Protein AF-A0AAV7N606-F1 (afdb_monomer_lite)

Radius of gyration: 12.67 Å; chains: 1; bounding box: 32×24×30 Å

Organism: Pleurodeles waltl (NCBI:txid8319)

Structure (mmCIF, N/CA/C/O backbone):
data_AF-A0AAV7N606-F1
#
_entry.id   AF-A0AAV7N606-F1
#
loop_
_atom_site.group_PDB
_atom_site.id
_atom_site.type_symbol
_atom_site.label_atom_id
_atom_site.label_alt_id
_atom_site.label_comp_id
_atom_site.label_asym_id
_atom_site.label_entity_id
_atom_site.label_seq_id
_atom_site.pdbx_PDB_ins_code
_atom_site.Cartn_x
_atom_site.Cartn_y
_atom_site.Cartn_z
_atom_site.occupancy
_atom_site.B_iso_or_equiv
_atom_site.auth_seq_id
_atom_site.auth_comp_id
_atom_site.auth_asym_id
_atom_site.auth_atom_id
_atom_site.pdbx_PDB_model_num
ATOM 1 N N . MET A 1 1 ? 12.088 15.542 -8.430 1.00 44.12 1 MET A N 1
ATOM 2 C CA . MET A 1 1 ? 11.470 15.466 -9.776 1.00 44.12 1 MET A CA 1
ATOM 3 C C . MET A 1 1 ? 9.975 15.664 -9.613 1.00 44.12 1 MET A C 1
ATOM 5 O O . MET A 1 1 ? 9.388 14.864 -8.904 1.00 44.12 1 MET A O 1
ATOM 9 N N . TYR A 1 2 ? 9.378 16.695 -10.219 1.00 58.56 2 TYR A N 1
ATOM 10 C CA . TYR A 1 2 ? 7.917 16.799 -10.313 1.00 58.56 2 TYR A CA 1
ATOM 11 C C . TYR A 1 2 ? 7.443 15.862 -11.424 1.00 58.56 2 TYR A C 1
ATOM 13 O O . TYR A 1 2 ? 7.876 16.020 -12.567 1.00 58.56 2 TYR A O 1
ATOM 21 N N . GLY A 1 3 ? 6.614 14.866 -11.118 1.00 77.25 3 GLY A N 1
ATOM 22 C CA . GLY A 1 3 ? 6.184 13.928 -12.154 1.00 77.25 3 GLY A CA 1
ATOM 23 C C . GLY A 1 3 ? 5.303 12.779 -11.686 1.00 77.25 3 GLY A C 1
ATOM 24 O O . GLY A 1 3 ? 4.857 12.723 -10.540 1.00 77.25 3 GLY A O 1
ATOM 25 N N . HIS A 1 4 ? 5.033 11.870 -12.623 1.00 85.38 4 HIS A N 1
ATOM 26 C CA . HIS A 1 4 ? 4.281 10.646 -12.385 1.00 85.38 4 HIS A CA 1
ATOM 27 C C . HIS A 1 4 ? 5.200 9.429 -12.558 1.00 85.38 4 HIS A C 1
ATOM 29 O O . HIS A 1 4 ? 5.617 9.119 -13.670 1.00 85.38 4 HIS A O 1
ATOM 35 N N . GLU A 1 5 ? 5.467 8.700 -11.480 1.00 90.00 5 GLU A N 1
ATOM 36 C CA . GLU A 1 5 ? 6.248 7.461 -11.489 1.00 90.00 5 GLU A CA 1
ATOM 37 C C . GLU A 1 5 ? 5.311 6.244 -11.510 1.00 90.00 5 GLU A C 1
ATOM 39 O O . GLU A 1 5 ? 4.262 6.235 -10.852 1.00 90.00 5 GLU A O 1
ATOM 44 N N . LYS A 1 6 ? 5.661 5.218 -12.291 1.00 92.94 6 LYS A N 1
ATOM 45 C CA . LYS A 1 6 ? 4.941 3.939 -12.337 1.00 92.94 6 LYS A CA 1
ATOM 46 C C . LYS A 1 6 ? 5.923 2.778 -12.212 1.00 92.94 6 LYS A C 1
ATOM 48 O O . LYS A 1 6 ? 6.893 2.724 -12.958 1.00 92.94 6 LYS A O 1
ATOM 53 N N . CYS A 1 7 ? 5.618 1.842 -11.322 1.00 91.00 7 CYS A N 1
ATOM 54 C CA . CYS A 1 7 ? 6.329 0.577 -11.154 1.00 91.00 7 CYS A CA 1
ATOM 55 C C . CYS A 1 7 ? 5.327 -0.580 -11.277 1.00 91.00 7 CYS A C 1
ATOM 57 O O . CYS A 1 7 ? 4.243 -0.501 -10.697 1.00 91.00 7 CYS A O 1
ATOM 59 N N . MET A 1 8 ? 5.687 -1.624 -12.021 1.00 95.12 8 MET A N 1
ATOM 60 C CA . MET A 1 8 ? 4.897 -2.847 -12.220 1.00 95.12 8 MET A CA 1
ATOM 61 C C . MET A 1 8 ? 5.815 -4.061 -12.153 1.00 95.12 8 MET A C 1
ATOM 63 O O . MET A 1 8 ? 6.974 -3.949 -12.558 1.00 95.12 8 MET A O 1
ATOM 67 N N . ASP A 1 9 ? 5.287 -5.186 -11.671 1.00 93.56 9 ASP A N 1
ATOM 68 C CA . ASP A 1 9 ? 5.923 -6.510 -11.714 1.00 93.56 9 ASP A CA 1
ATOM 69 C C . ASP A 1 9 ? 7.361 -6.520 -11.182 1.00 93.56 9 ASP A C 1
ATOM 71 O O . ASP A 1 9 ? 8.273 -7.144 -11.731 1.00 93.56 9 ASP A O 1
ATOM 75 N N . MET A 1 10 ? 7.587 -5.775 -10.101 1.00 91.88 10 MET A N 1
ATOM 76 C CA . MET A 1 10 ? 8.905 -5.619 -9.500 1.00 91.88 10 MET A CA 1
ATOM 77 C C . MET A 1 10 ? 9.013 -6.421 -8.211 1.00 91.88 10 MET A C 1
ATOM 79 O O . MET A 1 10 ? 8.061 -6.585 -7.452 1.00 91.88 10 MET A O 1
ATOM 83 N N . ARG A 1 11 ? 10.221 -6.899 -7.906 1.00 94.31 11 ARG A N 1
ATOM 84 C CA . ARG A 1 11 ? 10.460 -7.504 -6.595 1.00 94.31 11 ARG A CA 1
ATOM 85 C C . ARG A 1 11 ? 10.455 -6.429 -5.514 1.00 94.31 11 ARG A C 1
ATOM 87 O O . ARG A 1 11 ? 9.636 -6.480 -4.606 1.00 94.31 11 ARG A O 1
ATOM 94 N N . ASP A 1 12 ? 11.337 -5.448 -5.653 1.00 93.62 12 ASP A N 1
ATOM 95 C CA . ASP A 1 12 ? 11.541 -4.398 -4.667 1.00 93.62 12 ASP A CA 1
ATOM 96 C C . ASP A 1 12 ? 11.710 -3.052 -5.378 1.00 93.62 12 ASP A C 1
ATOM 98 O O . ASP A 1 12 ? 12.435 -2.953 -6.369 1.00 93.62 12 ASP A O 1
ATOM 102 N N . VAL A 1 13 ? 11.053 -2.010 -4.870 1.00 94.69 13 VAL A N 1
ATOM 103 C CA . VAL A 1 13 ? 11.230 -0.628 -5.336 1.00 94.69 13 VAL A CA 1
ATOM 104 C C . VAL A 1 13 ? 11.680 0.225 -4.169 1.00 94.69 13 VAL A C 1
ATOM 106 O O . VAL A 1 13 ? 10.987 0.316 -3.153 1.00 94.69 13 VAL A O 1
ATOM 109 N N . TRP A 1 14 ? 12.807 0.903 -4.347 1.00 94.25 14 TRP A N 1
ATOM 110 C CA . TRP A 1 14 ? 13.297 1.895 -3.405 1.00 94.25 14 TRP A CA 1
ATOM 111 C C . TRP A 1 14 ? 13.289 3.271 -4.055 1.00 94.25 14 TRP A C 1
ATOM 113 O O . TRP A 1 14 ? 13.884 3.472 -5.113 1.00 94.25 14 TRP A O 1
ATOM 123 N N . THR A 1 15 ? 12.622 4.223 -3.411 1.00 92.44 15 THR A N 1
ATOM 124 C CA . THR A 1 15 ? 12.598 5.613 -3.868 1.00 92.44 15 THR A CA 1
ATOM 125 C C . THR A 1 15 ? 12.890 6.524 -2.699 1.00 92.44 15 THR A C 1
ATOM 127 O O . THR A 1 15 ? 12.266 6.418 -1.647 1.00 92.44 15 THR A O 1
ATOM 130 N N . ARG A 1 16 ? 13.833 7.439 -2.895 1.00 92.44 16 ARG A N 1
ATOM 131 C CA . ARG A 1 16 ? 14.158 8.439 -1.887 1.00 92.44 16 ARG A CA 1
ATOM 132 C C . ARG A 1 16 ? 13.026 9.458 -1.767 1.00 92.44 16 ARG A C 1
ATOM 134 O O . ARG A 1 16 ? 12.330 9.469 -0.770 1.00 92.44 16 ARG A O 1
ATOM 141 N N . GLU A 1 17 ? 12.776 10.233 -2.809 1.00 92.12 17 GLU A N 1
ATOM 142 C CA . GLU A 1 17 ? 11.795 11.318 -2.774 1.00 92.12 17 GLU A CA 1
ATOM 143 C C . GLU A 1 17 ? 10.859 11.233 -3.975 1.00 92.12 17 GLU A C 1
ATOM 145 O O . GLU A 1 17 ? 11.298 11.013 -5.109 1.00 92.12 17 GLU A O 1
ATOM 150 N N . VAL A 1 18 ? 9.570 11.451 -3.732 1.00 90.44 18 VAL A N 1
ATOM 151 C CA . VAL A 1 18 ? 8.543 11.587 -4.767 1.00 90.44 18 VAL A CA 1
ATOM 152 C C . VAL A 1 18 ? 7.918 12.968 -4.646 1.00 90.44 18 VAL A C 1
ATOM 154 O O . VAL A 1 18 ? 7.337 13.281 -3.613 1.00 90.44 18 VAL A O 1
ATOM 157 N N . PHE A 1 19 ? 7.957 13.755 -5.721 1.00 93.00 19 PHE A N 1
ATOM 158 C CA . PHE A 1 19 ? 7.161 14.978 -5.836 1.00 93.00 19 PHE A CA 1
ATOM 159 C C . PHE A 1 19 ? 6.124 14.782 -6.947 1.00 93.00 19 PHE A C 1
ATOM 161 O O . PHE A 1 19 ? 6.470 14.673 -8.125 1.00 93.00 19 PHE A O 1
ATOM 168 N N . GLY A 1 20 ? 4.845 14.710 -6.583 1.00 94.19 20 GLY A N 1
ATOM 169 C CA . GLY A 1 20 ? 3.746 14.422 -7.506 1.00 94.19 20 GLY A CA 1
ATOM 170 C C . GLY A 1 20 ? 3.095 13.068 -7.240 1.00 94.19 20 GLY A C 1
ATOM 171 O O . GLY A 1 20 ? 2.627 12.813 -6.134 1.00 94.19 20 GLY A O 1
ATOM 172 N N . HIS A 1 21 ? 3.002 12.214 -8.261 1.00 92.88 21 HIS A N 1
ATOM 173 C CA . HIS A 1 21 ? 2.248 10.959 -8.190 1.00 92.88 21 HIS A CA 1
ATOM 174 C C . HIS A 1 21 ? 3.159 9.743 -8.354 1.00 92.88 21 HIS A C 1
ATOM 176 O O . HIS A 1 21 ? 3.871 9.628 -9.346 1.00 92.88 21 HIS A O 1
ATOM 182 N N . LYS A 1 22 ? 3.073 8.773 -7.445 1.00 93.94 22 LYS A N 1
ATOM 183 C CA . LYS A 1 22 ? 3.710 7.461 -7.604 1.00 93.94 22 LYS A CA 1
ATOM 184 C C . LYS A 1 22 ? 2.673 6.355 -7.565 1.00 93.94 22 LYS A C 1
ATOM 186 O O . LYS A 1 22 ? 1.827 6.319 -6.672 1.00 93.94 22 LYS A O 1
ATOM 191 N N . LYS A 1 23 ? 2.754 5.434 -8.522 1.00 96.12 23 LYS A N 1
ATOM 192 C CA . LYS A 1 23 ? 1.910 4.241 -8.586 1.00 96.12 23 LYS A CA 1
ATOM 193 C C . LYS A 1 23 ? 2.779 2.985 -8.635 1.00 96.12 23 LYS A C 1
ATOM 195 O O . LYS A 1 23 ? 3.548 2.828 -9.575 1.00 96.12 23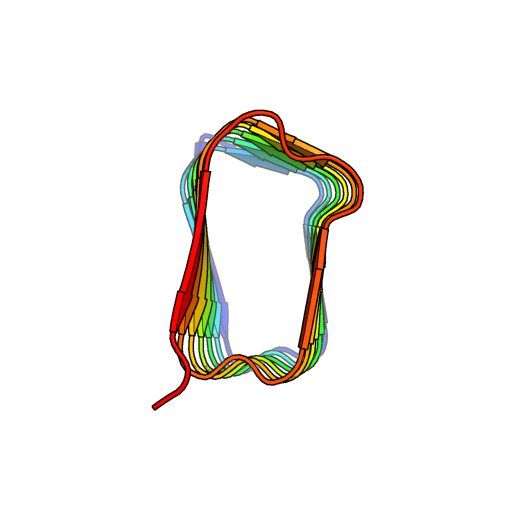 LYS A O 1
ATOM 200 N N . CYS A 1 24 ? 2.600 2.083 -7.679 1.00 94.88 24 CYS A N 1
ATOM 201 C CA . CYS A 1 24 ? 3.176 0.740 -7.710 1.00 94.88 24 CYS A CA 1
ATOM 202 C C . CYS A 1 24 ? 2.061 -0.304 -7.794 1.00 94.88 24 CYS A C 1
ATOM 204 O O . CYS A 1 24 ? 0.995 -0.112 -7.202 1.00 94.88 24 CYS A O 1
ATOM 206 N N . MET A 1 25 ? 2.313 -1.366 -8.547 1.00 97.12 25 MET A N 1
ATOM 207 C CA . MET A 1 25 ? 1.399 -2.479 -8.787 1.00 97.12 25 MET A CA 1
ATOM 208 C C . MET A 1 25 ? 2.209 -3.776 -8.818 1.00 97.12 25 MET A C 1
ATOM 210 O O . MET A 1 25 ? 3.356 -3.745 -9.276 1.00 97.12 25 MET A O 1
ATOM 214 N N . ASP A 1 26 ? 1.640 -4.864 -8.303 1.00 93.56 26 ASP A N 1
ATOM 215 C CA . ASP A 1 26 ? 2.227 -6.210 -8.338 1.00 93.56 26 ASP A CA 1
ATOM 216 C C . ASP A 1 26 ? 3.687 -6.222 -7.871 1.00 93.56 26 ASP A C 1
ATOM 218 O O . ASP A 1 26 ? 4.604 -6.686 -8.551 1.00 93.56 26 ASP A O 1
ATOM 222 N N . THR A 1 27 ? 3.935 -5.605 -6.713 1.00 92.69 27 THR A N 1
ATOM 223 C CA . THR A 1 27 ? 5.288 -5.478 -6.164 1.00 92.69 27 THR A CA 1
ATOM 224 C C . THR A 1 27 ? 5.375 -6.141 -4.803 1.00 92.69 27 THR A C 1
ATOM 226 O O . THR A 1 27 ? 4.557 -5.907 -3.913 1.00 92.69 27 THR A O 1
ATOM 229 N N . ARG A 1 28 ? 6.421 -6.937 -4.574 1.00 95.00 28 ARG A N 1
ATOM 230 C CA . ARG A 1 28 ? 6.595 -7.565 -3.260 1.00 95.00 28 ARG A CA 1
ATOM 231 C C . ARG A 1 28 ? 6.923 -6.528 -2.181 1.00 95.00 28 ARG A C 1
ATOM 233 O O . ARG A 1 28 ? 6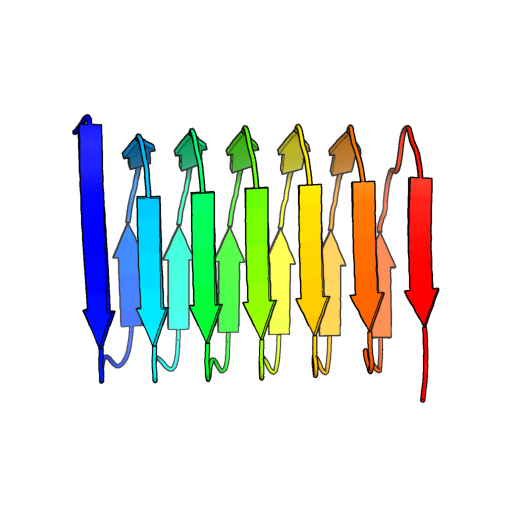.298 -6.566 -1.125 1.00 95.00 28 ARG A O 1
ATOM 240 N N . GLY A 1 29 ? 7.870 -5.627 -2.422 1.00 93.62 29 GLY A N 1
ATOM 241 C CA . GLY A 1 29 ? 8.288 -4.617 -1.449 1.00 93.62 29 GLY A CA 1
ATOM 242 C C . GLY A 1 29 ? 8.377 -3.216 -2.042 1.00 93.62 29 GLY A C 1
ATOM 243 O O . GLY A 1 29 ? 9.003 -3.010 -3.079 1.00 93.62 29 GLY A O 1
ATOM 244 N N . VAL A 1 30 ? 7.812 -2.218 -1.363 1.00 96.50 30 VAL A N 1
ATOM 245 C CA . VAL A 1 30 ? 8.047 -0.806 -1.700 1.00 96.50 30 VAL A CA 1
ATOM 246 C C . VAL A 1 30 ? 8.488 -0.032 -0.483 1.00 96.50 30 VAL A C 1
ATOM 248 O O . VAL A 1 30 ? 7.742 0.106 0.481 1.00 96.50 30 VAL A O 1
ATOM 251 N N . TRP A 1 31 ? 9.670 0.556 -0.601 1.00 96.81 31 TRP A N 1
ATOM 252 C CA . TRP A 1 31 ? 10.236 1.478 0.364 1.00 96.81 31 TRP A CA 1
ATOM 253 C C . TRP A 1 31 ? 10.262 2.871 -0.244 1.00 96.81 31 TRP A C 1
ATOM 255 O O . TRP A 1 31 ? 10.711 3.086 -1.375 1.00 96.81 31 TRP A O 1
ATOM 265 N N . THR A 1 32 ? 9.700 3.837 0.467 1.00 95.75 32 THR A N 1
ATOM 266 C CA . THR A 1 32 ? 9.763 5.240 0.059 1.00 95.75 32 THR A CA 1
ATOM 267 C C . THR A 1 32 ? 10.116 6.083 1.257 1.00 95.75 32 THR A C 1
ATOM 269 O O . THR A 1 32 ? 9.496 5.915 2.298 1.00 95.75 32 THR A O 1
ATOM 272 N N . ARG A 1 33 ? 11.109 6.956 1.123 1.00 96.00 33 ARG A N 1
ATOM 273 C CA . ARG A 1 33 ? 11.463 7.843 2.223 1.00 96.00 33 ARG A CA 1
ATOM 274 C C . ARG A 1 33 ? 10.403 8.928 2.362 1.00 96.00 33 ARG A C 1
ATOM 276 O O . ARG A 1 33 ? 9.614 8.896 3.290 1.00 96.00 33 ARG A O 1
ATOM 283 N N . GLU A 1 34 ? 10.286 9.776 1.351 1.00 95.31 34 GLU A N 1
ATOM 284 C CA . GLU A 1 34 ? 9.417 10.949 1.392 1.00 95.31 34 GLU A CA 1
ATOM 285 C C . GLU A 1 34 ? 8.475 10.982 0.188 1.00 95.31 34 GLU A C 1
ATOM 287 O O . GLU A 1 34 ? 8.863 10.708 -0.957 1.00 95.31 34 GLU A O 1
ATOM 292 N N . VAL A 1 35 ? 7.219 11.343 0.445 1.00 95.38 35 VAL A N 1
ATOM 293 C CA . VAL A 1 35 ? 6.213 11.598 -0.588 1.00 95.38 35 VAL A CA 1
ATOM 294 C C . VAL A 1 35 ? 5.600 12.971 -0.373 1.00 95.38 35 VAL A C 1
ATOM 296 O O . VAL A 1 35 ? 4.870 13.179 0.588 1.00 95.38 35 VAL A O 1
ATOM 299 N N . PHE A 1 36 ? 5.801 13.863 -1.335 1.00 95.88 36 PHE A N 1
ATOM 300 C CA . PHE A 1 36 ? 5.076 15.121 -1.466 1.00 95.88 36 PHE A CA 1
ATOM 301 C C . PHE A 1 36 ? 4.063 14.981 -2.606 1.00 95.88 36 PHE A C 1
ATOM 303 O O . PHE A 1 36 ? 4.405 15.111 -3.785 1.00 95.88 36 PHE A O 1
ATOM 310 N N . GLY A 1 37 ? 2.814 14.665 -2.267 1.00 95.69 37 GLY A N 1
ATOM 311 C CA . GLY A 1 37 ? 1.738 14.426 -3.230 1.00 95.69 37 GLY A CA 1
ATOM 312 C C . GLY A 1 37 ? 0.992 13.120 -2.974 1.00 95.69 37 GLY A C 1
ATOM 313 O O . GLY A 1 37 ? 0.456 12.905 -1.891 1.00 95.69 37 GLY A O 1
ATOM 314 N N . HIS A 1 38 ? 0.894 12.256 -3.985 1.00 96.00 38 HIS A N 1
ATOM 315 C CA . HIS A 1 38 ? 0.055 11.059 -3.942 1.00 96.00 38 HIS A CA 1
ATOM 316 C C . HIS A 1 38 ? 0.845 9.773 -4.200 1.00 96.00 38 HIS A C 1
ATOM 318 O O . HIS A 1 38 ? 1.442 9.600 -5.264 1.00 96.00 38 HIS A O 1
ATOM 324 N N . LYS A 1 39 ? 0.741 8.802 -3.292 1.00 96.44 39 LYS A N 1
ATOM 325 C CA . LYS A 1 39 ? 1.256 7.438 -3.478 1.00 96.44 39 LYS A CA 1
ATOM 326 C C . LYS A 1 39 ? 0.099 6.448 -3.553 1.00 96.44 39 LYS A C 1
ATOM 328 O O . LYS A 1 39 ? -0.724 6.385 -2.643 1.00 96.44 39 LYS A O 1
ATOM 333 N N . LYS A 1 40 ? 0.039 5.653 -4.622 1.00 97.62 40 LYS A N 1
ATOM 334 C CA . LYS A 1 40 ? -0.900 4.535 -4.777 1.00 97.62 40 LYS A CA 1
ATOM 335 C C . LYS A 1 40 ? -0.135 3.219 -4.879 1.00 97.62 40 LYS A C 1
ATOM 337 O O . LYS A 1 40 ? 0.714 3.073 -5.751 1.00 97.62 40 LYS A O 1
ATOM 342 N N . CYS A 1 41 ? -0.469 2.270 -4.020 1.00 96.50 41 CYS A N 1
ATOM 343 C CA . CYS A 1 41 ? 0.062 0.913 -4.013 1.00 96.50 41 CYS A CA 1
ATOM 344 C C . CYS A 1 41 ? -1.105 -0.067 -4.196 1.00 96.50 41 CYS A C 1
ATOM 346 O O . CYS A 1 41 ? -2.146 0.129 -3.568 1.00 96.50 41 CYS A O 1
ATOM 348 N N . MET A 1 42 ? -0.952 -1.050 -5.079 1.00 98.06 42 MET A N 1
ATOM 349 C CA . MET A 1 42 ? -1.927 -2.120 -5.326 1.00 98.06 42 MET A CA 1
ATOM 350 C C . MET A 1 42 ? -1.196 -3.451 -5.404 1.00 98.06 42 MET A C 1
ATOM 352 O O . MET A 1 42 ? -0.106 -3.476 -5.976 1.00 98.06 42 MET A O 1
ATOM 356 N N . ASP A 1 43 ? -1.790 -4.501 -4.847 1.00 97.38 43 ASP A N 1
ATOM 357 C CA . ASP A 1 43 ? -1.273 -5.871 -4.903 1.00 97.38 43 ASP A CA 1
ATOM 358 C C . ASP A 1 43 ? 0.152 -5.963 -4.352 1.00 97.38 43 ASP A C 1
ATOM 360 O O . ASP A 1 43 ? 1.133 -6.237 -5.050 1.00 97.38 43 ASP A O 1
ATOM 364 N N . MET A 1 44 ? 0.272 -5.650 -3.060 1.00 96.75 44 MET A N 1
ATOM 365 C CA . MET A 1 44 ? 1.565 -5.522 -2.397 1.00 96.75 44 MET A CA 1
ATOM 366 C C . MET A 1 44 ? 1.698 -6.462 -1.221 1.00 96.75 44 MET A C 1
ATOM 368 O O . MET A 1 44 ? 0.787 -6.625 -0.409 1.00 96.75 44 MET A O 1
ATOM 372 N N . ARG A 1 45 ? 2.905 -6.994 -1.025 1.00 97.38 45 ARG A N 1
ATOM 373 C CA . ARG A 1 45 ? 3.196 -7.647 0.251 1.00 97.38 45 ARG A CA 1
ATOM 374 C C . ARG A 1 45 ? 3.499 -6.607 1.323 1.00 97.38 45 ARG A C 1
ATOM 376 O O . ARG A 1 45 ? 2.778 -6.528 2.309 1.00 97.38 45 ARG A O 1
ATOM 383 N N . ASP A 1 46 ? 4.527 -5.796 1.103 1.00 97.38 46 ASP A N 1
ATOM 384 C CA . ASP A 1 46 ? 5.050 -4.883 2.116 1.00 97.38 46 ASP A CA 1
ATOM 385 C C . ASP A 1 46 ? 5.192 -3.462 1.544 1.00 97.38 46 ASP A C 1
ATOM 387 O O . ASP A 1 46 ? 5.869 -3.242 0.536 1.00 97.38 46 ASP A O 1
ATOM 391 N N . VAL A 1 47 ? 4.575 -2.476 2.200 1.00 97.88 47 VAL A N 1
ATOM 392 C CA . VAL A 1 47 ? 4.717 -1.050 1.872 1.00 97.88 47 VAL A CA 1
ATOM 393 C C . VAL A 1 47 ? 5.231 -0.302 3.091 1.00 97.88 47 VAL A C 1
ATOM 395 O O . VAL A 1 47 ? 4.505 -0.142 4.068 1.00 97.88 47 VAL A O 1
ATOM 398 N N . TRP A 1 48 ? 6.447 0.227 2.997 1.00 98.06 48 TRP A N 1
ATOM 399 C CA . TRP A 1 48 ? 7.032 1.106 4.003 1.00 98.06 48 TRP A CA 1
ATOM 400 C C . TRP A 1 48 ? 7.161 2.530 3.466 1.00 98.06 48 TRP A C 1
ATOM 402 O O . TRP A 1 48 ? 7.566 2.753 2.315 1.00 98.06 48 TRP A O 1
ATOM 412 N N . THR A 1 49 ? 6.748 3.502 4.273 1.00 97.38 49 THR A N 1
ATOM 413 C CA . THR A 1 49 ? 6.915 4.928 3.974 1.00 97.38 49 THR A CA 1
ATOM 414 C C . THR A 1 49 ? 7.364 5.666 5.227 1.00 97.38 49 THR A C 1
ATOM 416 O O . THR A 1 49 ? 6.721 5.505 6.258 1.00 97.38 49 THR A O 1
ATOM 419 N N . GLU A 1 50 ? 8.444 6.442 5.158 1.00 97.19 50 GLU A N 1
ATOM 420 C CA . GLU A 1 50 ? 8.866 7.259 6.306 1.00 97.19 50 GLU A CA 1
ATOM 421 C C . GLU A 1 50 ? 7.870 8.411 6.471 1.00 97.19 50 GLU A C 1
ATOM 423 O O . GLU A 1 50 ? 7.104 8.433 7.427 1.00 97.19 50 GLU A O 1
ATOM 428 N N . GLU A 1 51 ? 7.759 9.275 5.464 1.00 97.25 51 GLU A N 1
ATOM 429 C CA . GLU A 1 51 ? 6.947 10.487 5.540 1.00 97.25 51 GLU A CA 1
ATOM 430 C C . GLU A 1 51 ? 6.019 10.647 4.333 1.00 97.25 51 GLU A C 1
ATOM 432 O O . GLU A 1 51 ? 6.392 10.423 3.171 1.00 97.25 51 GLU A O 1
ATOM 437 N N . VAL A 1 52 ? 4.789 11.081 4.607 1.00 97.00 52 VAL A N 1
ATOM 438 C CA . VAL A 1 52 ? 3.802 11.449 3.589 1.00 97.00 52 VAL A CA 1
ATOM 439 C C . VAL A 1 52 ? 3.256 12.841 3.868 1.00 97.00 52 VAL A C 1
ATOM 441 O O . VAL A 1 52 ? 2.523 13.044 4.828 1.00 97.00 52 VAL A O 1
ATOM 444 N N . PHE A 1 53 ? 3.508 13.763 2.947 1.00 97.25 53 PHE A N 1
ATOM 445 C CA . PHE A 1 53 ? 2.825 15.046 2.837 1.00 97.25 53 PHE A CA 1
ATOM 446 C C . PHE A 1 53 ? 1.837 14.973 1.670 1.00 97.25 53 PHE A C 1
ATOM 448 O O . PHE A 1 53 ? 2.197 15.175 0.505 1.00 97.25 53 PHE A O 1
ATOM 455 N N . GLY A 1 54 ? 0.583 14.637 1.970 1.00 96.69 54 GLY A N 1
ATOM 456 C CA . GLY A 1 54 ? -0.474 14.469 0.974 1.00 96.69 54 GLY A CA 1
ATOM 457 C C . GLY A 1 54 ? -1.293 13.201 1.187 1.00 96.69 54 GLY A C 1
ATOM 458 O O . GLY A 1 54 ? -1.876 13.005 2.249 1.00 96.69 54 GLY A O 1
ATOM 459 N N . HIS A 1 55 ? -1.408 12.356 0.162 1.00 97.06 55 HIS A N 1
ATOM 460 C CA . HIS A 1 55 ? -2.299 11.198 0.202 1.00 97.06 55 HIS A CA 1
ATOM 461 C C . HIS A 1 55 ? -1.583 9.886 -0.100 1.00 97.06 55 HIS A C 1
ATOM 463 O O . HIS A 1 55 ? -0.967 9.712 -1.154 1.00 97.06 55 HIS A O 1
ATOM 469 N N . LYS A 1 56 ? -1.799 8.896 0.757 1.00 97.69 56 LYS A N 1
ATOM 470 C CA . LYS A 1 56 ? -1.381 7.516 0.531 1.00 97.69 56 LYS A CA 1
ATOM 471 C C . LYS A 1 56 ? -2.603 6.622 0.379 1.00 97.69 56 LYS A C 1
ATOM 473 O O . LYS A 1 56 ? -3.561 6.714 1.142 1.00 97.69 56 LYS A O 1
ATOM 478 N N . ARG A 1 57 ? -2.590 5.764 -0.639 1.00 98.19 57 ARG A N 1
ATOM 479 C CA . ARG A 1 57 ? -3.609 4.736 -0.848 1.00 98.19 57 ARG A CA 1
ATOM 480 C C . ARG A 1 57 ? -2.956 3.375 -1.037 1.00 98.19 57 ARG A C 1
ATOM 482 O O . ARG A 1 57 ? -2.169 3.213 -1.969 1.00 98.19 57 ARG A O 1
ATOM 489 N N . CYS A 1 58 ? -3.347 2.421 -0.209 1.00 97.44 58 CYS A N 1
ATOM 490 C CA . CYS A 1 58 ? -2.992 1.011 -0.306 1.00 97.44 58 CYS A CA 1
ATOM 491 C C . CYS A 1 58 ? -4.263 0.192 -0.555 1.00 97.44 58 CYS A C 1
ATOM 493 O O . CYS A 1 58 ? -5.330 0.539 -0.045 1.00 97.44 58 CYS A O 1
ATOM 495 N N . MET A 1 59 ? -4.150 -0.831 -1.388 1.00 98.25 59 MET A N 1
ATOM 496 C CA . MET A 1 59 ? -5.230 -1.727 -1.788 1.00 98.25 59 MET A CA 1
ATOM 497 C C . MET A 1 59 ? -4.616 -3.105 -1.992 1.00 98.25 59 MET A C 1
ATOM 499 O O . MET A 1 59 ? -3.544 -3.178 -2.599 1.00 98.25 59 MET A O 1
ATOM 503 N N . ASP A 1 60 ? -5.268 -4.140 -1.469 1.00 98.00 60 ASP A N 1
ATOM 504 C CA . ASP A 1 60 ? -4.790 -5.523 -1.541 1.00 98.00 60 ASP A CA 1
ATOM 505 C C . ASP A 1 60 ? -3.352 -5.634 -1.013 1.00 98.00 60 ASP A C 1
ATOM 507 O O . ASP A 1 60 ? -2.413 -6.052 -1.700 1.00 98.00 60 ASP A O 1
ATOM 511 N N . THR A 1 61 ? -3.156 -5.167 0.224 1.00 97.69 61 THR A N 1
ATOM 512 C CA . THR A 1 61 ? -1.827 -5.079 0.834 1.00 97.69 61 THR A CA 1
ATOM 513 C C . THR A 1 61 ? -1.725 -5.948 2.077 1.00 97.69 61 THR A C 1
ATOM 515 O O . THR A 1 61 ? -2.510 -5.837 3.013 1.00 97.69 61 THR A O 1
ATOM 518 N N . ARG A 1 62 ? -0.682 -6.773 2.189 1.00 98.06 62 ARG A N 1
ATOM 519 C CA . ARG A 1 62 ? -0.480 -7.531 3.434 1.00 98.06 62 ARG A CA 1
ATOM 520 C C . ARG A 1 62 ? -0.039 -6.634 4.593 1.00 98.06 62 ARG A C 1
ATOM 522 O O . ARG A 1 62 ? -0.563 -6.756 5.697 1.00 98.06 62 ARG A O 1
ATOM 529 N N . SER A 1 63 ? 0.941 -5.765 4.394 1.00 97.88 63 SER A N 1
ATOM 530 C CA . SER A 1 63 ? 1.454 -4.922 5.475 1.00 97.88 63 SER A CA 1
ATOM 531 C C . SER A 1 63 ? 1.791 -3.518 5.003 1.00 97.88 63 SER A C 1
ATOM 533 O O . SER A 1 63 ? 2.511 -3.321 4.022 1.00 97.88 63 SER A O 1
ATOM 535 N N . VAL A 1 64 ? 1.279 -2.538 5.741 1.00 98.19 64 VAL A N 1
ATOM 536 C CA . VAL A 1 64 ? 1.520 -1.117 5.525 1.00 98.19 64 VAL A CA 1
ATOM 537 C C . VAL A 1 64 ? 2.134 -0.537 6.788 1.00 98.19 64 VAL A C 1
ATOM 539 O O . VAL A 1 64 ? 1.545 -0.629 7.858 1.00 98.19 64 VAL A O 1
ATOM 542 N N . TRP A 1 65 ? 3.311 0.061 6.645 1.00 98.25 65 TRP A N 1
ATOM 543 C CA . TRP A 1 65 ? 3.994 0.795 7.702 1.00 98.25 65 TRP A CA 1
ATOM 544 C C . TRP A 1 65 ? 4.209 2.234 7.244 1.00 98.25 65 TRP A C 1
ATOM 546 O O . TRP A 1 65 ? 4.781 2.468 6.169 1.00 98.25 65 TRP A O 1
ATOM 556 N N . THR A 1 66 ? 3.745 3.185 8.047 1.00 97.62 66 THR A N 1
ATOM 557 C CA . THR A 1 66 ? 4.025 4.610 7.872 1.00 97.62 66 THR A CA 1
ATOM 558 C C . THR A 1 66 ? 4.571 5.184 9.166 1.00 97.62 66 THR A C 1
ATOM 560 O O . THR A 1 66 ? 4.005 4.937 10.227 1.00 97.62 66 THR A O 1
ATOM 563 N N . GLN A 1 67 ? 5.662 5.942 9.110 1.00 97.75 67 GLN A N 1
ATOM 564 C CA . GLN A 1 67 ? 6.111 6.648 10.305 1.00 97.75 67 GLN A CA 1
ATOM 565 C C . GLN A 1 67 ? 5.246 7.890 10.521 1.00 97.75 67 GLN A C 1
ATOM 567 O O . GLN A 1 67 ? 4.595 7.987 11.553 1.00 97.75 67 GLN A O 1
ATOM 572 N N . GLU A 1 68 ? 5.164 8.784 9.538 1.00 97.50 68 GLU A N 1
ATOM 573 C CA . GLU A 1 68 ? 4.456 10.058 9.689 1.00 97.50 68 GLU A CA 1
ATOM 574 C C . GLU A 1 68 ? 3.562 10.363 8.483 1.00 97.50 68 GLU A C 1
ATOM 576 O O . GLU A 1 68 ? 3.963 10.232 7.319 1.00 97.50 68 GLU A O 1
ATOM 581 N N . VAL A 1 69 ? 2.331 10.794 8.765 1.00 96.94 69 VAL A N 1
ATOM 582 C CA . VAL A 1 69 ? 1.367 11.239 7.752 1.00 96.94 69 VAL A CA 1
ATOM 583 C C . VAL A 1 69 ? 0.852 12.630 8.082 1.00 96.94 69 VAL A C 1
ATOM 585 O O . VAL A 1 69 ? 0.151 12.828 9.071 1.00 96.94 69 VAL A O 1
ATOM 588 N N . TYR A 1 70 ? 1.097 13.562 7.169 1.00 97.31 70 TYR A N 1
ATOM 589 C CA . TYR A 1 70 ? 0.463 14.870 7.098 1.00 97.31 70 TYR A CA 1
ATOM 590 C C . TYR A 1 70 ? -0.495 14.878 5.904 1.00 97.31 70 TYR A C 1
ATOM 592 O O . TYR A 1 70 ? -0.111 15.156 4.763 1.00 97.31 70 TYR A O 1
ATOM 600 N N . GLY A 1 71 ? -1.755 14.521 6.155 1.00 96.19 71 GLY A N 1
ATOM 601 C CA . GLY A 1 71 ? -2.787 14.408 5.126 1.00 96.19 71 GLY A CA 1
ATOM 602 C C . GLY A 1 71 ? -3.659 13.169 5.295 1.00 96.19 71 GLY A C 1
ATOM 603 O O . GLY A 1 71 ? -4.246 12.963 6.349 1.00 96.19 71 GLY A O 1
ATOM 604 N N . HIS A 1 72 ? -3.819 12.364 4.246 1.00 96.75 72 HIS A N 1
ATOM 605 C CA . HIS A 1 72 ? -4.765 11.247 4.271 1.00 96.75 72 HIS A CA 1
ATOM 606 C C . HIS A 1 72 ? -4.109 9.909 3.949 1.00 96.75 72 HIS A C 1
ATOM 608 O O . HIS A 1 72 ? -3.495 9.750 2.891 1.00 96.75 72 HIS A O 1
ATOM 614 N N . GLU A 1 73 ? -4.368 8.907 4.780 1.00 97.00 73 GLU A N 1
ATOM 615 C CA . GLU A 1 73 ? -4.061 7.513 4.479 1.00 97.00 73 GLU A CA 1
ATOM 616 C C . GLU A 1 73 ? -5.360 6.727 4.271 1.00 97.00 73 GLU A C 1
ATOM 618 O O . GLU A 1 73 ? -6.315 6.828 5.042 1.00 97.00 73 GLU A O 1
ATOM 623 N N . LYS A 1 74 ? -5.424 5.969 3.172 1.00 97.94 74 LYS A N 1
ATOM 624 C CA . LYS A 1 74 ? -6.527 5.051 2.890 1.00 97.94 74 LYS A CA 1
ATOM 625 C C . LYS A 1 74 ? -5.996 3.650 2.627 1.00 97.94 74 LYS A C 1
ATOM 627 O O . LYS A 1 74 ? -5.281 3.450 1.645 1.00 97.94 74 LYS A O 1
ATOM 632 N N . CYS A 1 75 ? -6.446 2.692 3.418 1.00 96.75 75 CYS A N 1
ATOM 633 C CA . CYS A 1 75 ? -6.169 1.272 3.253 1.00 96.75 75 CYS A CA 1
ATOM 634 C C . CYS A 1 75 ? -7.472 0.536 2.932 1.00 96.75 75 CYS A C 1
ATOM 636 O O . CYS A 1 75 ? -8.507 0.812 3.541 1.00 96.75 75 CYS A O 1
ATOM 638 N N . LEU A 1 76 ? -7.427 -0.343 1.935 1.00 97.69 76 LEU A N 1
ATOM 639 C CA . LEU A 1 76 ? -8.507 -1.265 1.589 1.00 97.69 76 LEU A CA 1
ATOM 640 C C . LEU A 1 76 ? -7.925 -2.667 1.479 1.00 97.69 76 LEU A C 1
ATOM 642 O O . LEU A 1 76 ? -6.839 -2.797 0.911 1.00 97.69 76 LEU A O 1
ATOM 646 N N . ASP A 1 77 ? -8.647 -3.664 1.981 1.00 97.50 77 ASP A N 1
ATOM 647 C CA . ASP A 1 77 ? -8.261 -5.073 1.876 1.00 97.50 77 ASP A CA 1
ATOM 648 C C . ASP A 1 77 ? -6.834 -5.287 2.399 1.00 97.50 77 ASP A C 1
ATOM 650 O O . ASP A 1 77 ? -5.932 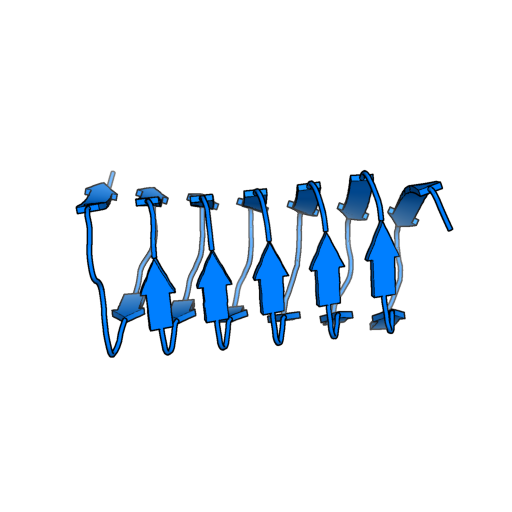-5.782 1.712 1.00 97.50 77 ASP A O 1
ATOM 654 N N . THR A 1 78 ? -6.602 -4.816 3.629 1.00 96.56 78 THR A N 1
ATOM 655 C CA . THR A 1 78 ? -5.267 -4.783 4.232 1.00 96.56 78 THR A CA 1
ATOM 656 C C . THR A 1 78 ? -5.185 -5.678 5.461 1.00 96.56 78 THR A C 1
ATOM 658 O O . THR A 1 78 ? -5.982 -5.581 6.387 1.00 96.56 78 THR A O 1
ATOM 661 N N . ILE A 1 79 ? -4.165 -6.531 5.558 1.00 97.12 79 ILE A N 1
ATOM 662 C CA . ILE A 1 79 ? -4.036 -7.390 6.749 1.00 97.12 79 ILE A CA 1
ATOM 663 C C . ILE A 1 79 ? -3.535 -6.590 7.959 1.00 97.12 79 ILE A C 1
ATOM 665 O O . ILE A 1 79 ? -4.021 -6.781 9.075 1.00 97.12 79 ILE A O 1
ATOM 669 N N . SER A 1 80 ? -2.547 -5.716 7.779 1.00 96.75 80 SER A N 1
ATOM 670 C CA . SER A 1 80 ? -1.996 -4.923 8.882 1.00 96.75 80 SER A CA 1
ATOM 671 C C . SER A 1 80 ? -1.594 -3.524 8.444 1.00 96.75 80 SER A C 1
ATOM 673 O O . SER A 1 80 ? -0.859 -3.363 7.467 1.00 96.75 80 SER A O 1
ATOM 675 N N . VAL A 1 81 ? -2.040 -2.531 9.207 1.00 97.19 81 VAL A N 1
ATOM 676 C CA . VAL A 1 81 ? -1.662 -1.123 9.076 1.00 97.19 81 VAL A CA 1
ATOM 677 C C . VAL A 1 81 ? -1.014 -0.680 10.379 1.00 97.19 81 VAL A C 1
ATOM 679 O O . VAL A 1 81 ? -1.564 -0.904 11.456 1.00 97.19 81 VAL A O 1
ATOM 682 N N . TRP A 1 82 ? 0.165 -0.080 10.272 1.00 97.62 82 TRP A N 1
ATOM 683 C CA . TRP A 1 82 ? 0.887 0.513 11.386 1.00 97.62 82 TRP A CA 1
ATOM 684 C C . TRP A 1 82 ? 1.273 1.943 11.041 1.00 97.62 82 TRP A C 1
ATOM 686 O O . TRP A 1 82 ? 1.935 2.177 10.024 1.00 97.62 82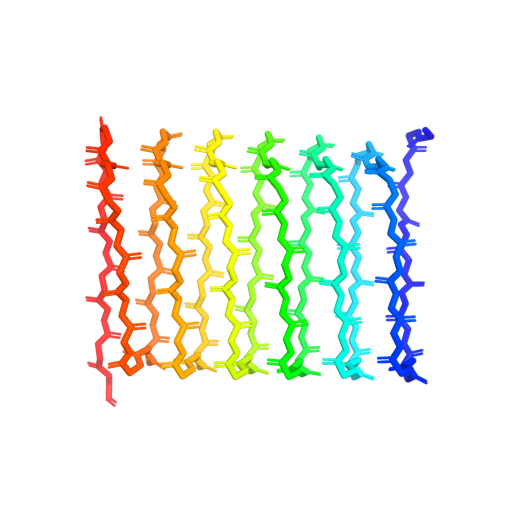 TRP A O 1
ATOM 696 N N . ILE A 1 83 ? 0.868 2.882 11.889 1.00 96.38 83 ILE A N 1
ATOM 697 C CA . ILE A 1 83 ? 1.150 4.306 11.733 1.00 96.38 83 ILE A CA 1
ATOM 698 C C . ILE A 1 83 ? 1.708 4.832 13.054 1.00 96.38 83 ILE A C 1
ATOM 700 O O . ILE A 1 83 ? 1.086 4.659 14.101 1.00 96.38 83 ILE A O 1
ATOM 704 N N . ARG A 1 84 ? 2.889 5.462 13.042 1.00 97.00 84 ARG A N 1
ATOM 705 C CA . ARG A 1 84 ? 3.398 6.091 14.272 1.00 97.00 84 ARG A CA 1
ATOM 706 C C . ARG A 1 84 ? 2.601 7.356 14.565 1.00 97.00 84 ARG A C 1
ATOM 708 O O . ARG A 1 84 ? 1.930 7.430 15.584 1.00 97.00 84 ARG A O 1
ATOM 715 N N . GLU A 1 85 ? 2.617 8.311 13.648 1.00 97.06 85 GLU A N 1
ATOM 716 C CA . GLU A 1 85 ? 1.998 9.619 13.845 1.00 97.06 85 GLU A CA 1
ATOM 717 C C . GLU A 1 85 ? 1.109 9.990 12.662 1.00 97.06 85 GLU A C 1
ATOM 719 O O . GLU A 1 85 ? 1.517 9.916 11.497 1.00 97.06 85 GLU A O 1
ATOM 724 N N . MET A 1 86 ? -0.114 10.429 12.963 1.00 95.62 86 MET A N 1
ATOM 725 C CA . MET A 1 86 ? -1.043 10.938 11.964 1.00 95.62 86 MET A CA 1
ATOM 726 C C . MET A 1 86 ? -1.613 12.314 12.309 1.00 95.62 86 MET A C 1
ATOM 728 O O . MET A 1 86 ? -2.319 12.506 13.302 1.00 95.62 86 MET A O 1
ATOM 732 N N . TYR A 1 87 ? -1.430 13.227 11.359 1.00 96.25 87 TYR A N 1
ATOM 733 C CA . TYR A 1 87 ? -2.046 14.542 11.281 1.00 96.25 87 TYR A CA 1
ATOM 734 C C . TYR A 1 87 ? -2.939 14.608 10.032 1.00 96.25 87 TYR A C 1
ATOM 736 O O . TYR A 1 87 ? -2.502 15.012 8.951 1.00 96.25 87 TYR A O 1
ATOM 744 N N . GLY A 1 88 ? -4.206 14.201 10.157 1.00 94.44 88 GLY A N 1
ATOM 745 C CA . GLY A 1 88 ? -5.187 14.337 9.073 1.00 94.44 88 GLY A CA 1
ATOM 746 C C . GLY A 1 88 ? -6.306 13.298 9.085 1.00 94.44 88 GLY A C 1
ATOM 747 O O . GLY A 1 88 ? -7.199 13.379 9.919 1.00 94.44 88 GLY A O 1
ATOM 748 N N . HIS A 1 89 ? -6.358 12.352 8.158 1.00 94.06 89 HIS A N 1
ATOM 749 C CA . HIS A 1 89 ? -7.419 11.342 8.205 1.00 94.06 89 HIS A CA 1
ATOM 750 C C . HIS A 1 89 ? -6.938 9.960 7.813 1.00 94.06 89 HIS A C 1
ATOM 752 O O . HIS A 1 89 ? -6.375 9.770 6.733 1.00 94.06 89 HIS A O 1
ATOM 758 N N . GLU A 1 90 ? -7.311 8.988 8.633 1.00 94.75 90 GLU A N 1
ATOM 759 C CA . GLU A 1 90 ? -7.164 7.581 8.313 1.00 94.75 90 GLU A CA 1
ATOM 760 C C . GLU A 1 90 ? -8.505 6.998 7.887 1.00 94.75 90 GLU A C 1
ATOM 762 O O . GLU A 1 90 ? -9.542 7.220 8.524 1.00 94.75 90 GLU A O 1
ATOM 767 N N . LYS A 1 91 ? -8.492 6.212 6.812 1.00 96.62 91 LYS A N 1
ATOM 768 C CA . LYS A 1 91 ? -9.618 5.355 6.463 1.00 96.62 91 LYS A CA 1
ATOM 769 C C . LYS A 1 91 ? -9.153 3.942 6.147 1.00 96.62 91 LYS A C 1
ATOM 771 O O . LYS A 1 91 ? -8.503 3.724 5.127 1.00 96.62 91 LYS A O 1
ATOM 776 N N . CYS A 1 92 ? -9.610 2.996 6.948 1.00 95.12 92 CYS A N 1
ATOM 777 C CA . CYS A 1 92 ? -9.374 1.570 6.784 1.00 95.12 92 CYS A CA 1
ATOM 778 C C . CYS A 1 92 ? -10.702 0.865 6.476 1.00 95.12 92 CYS A C 1
ATOM 780 O O . CYS A 1 92 ? -11.731 1.169 7.082 1.00 95.12 92 CYS A O 1
ATOM 782 N N . ILE A 1 93 ? -10.702 -0.005 5.469 1.00 96.69 93 ILE A N 1
ATOM 783 C CA . ILE A 1 93 ? -11.857 -0.802 5.038 1.00 96.69 93 ILE A CA 1
ATOM 784 C C . ILE A 1 93 ? -11.362 -2.226 4.832 1.00 96.69 93 ILE A C 1
ATOM 786 O O . ILE A 1 93 ? -10.349 -2.396 4.153 1.00 96.69 93 ILE A O 1
ATOM 790 N N . ASP A 1 94 ? -12.055 -3.205 5.409 1.00 95.56 94 ASP A N 1
ATOM 791 C CA . ASP A 1 94 ? -11.672 -4.621 5.347 1.00 95.56 94 ASP A CA 1
ATOM 792 C C . ASP A 1 94 ? -10.222 -4.806 5.817 1.00 95.56 94 ASP A C 1
ATOM 794 O O . ASP A 1 94 ? -9.387 -5.473 5.199 1.00 95.56 94 ASP A O 1
ATOM 798 N N . THR A 1 95 ? -9.902 -4.118 6.922 1.00 94.38 95 THR A N 1
ATOM 799 C CA . THR A 1 95 ? -8.575 -4.130 7.526 1.00 94.38 95 THR A CA 1
ATOM 800 C C . THR A 1 95 ? -8.586 -4.953 8.801 1.00 94.38 95 THR A C 1
ATOM 802 O O . THR A 1 95 ? -9.217 -4.576 9.786 1.00 94.38 95 THR A O 1
ATOM 805 N N . ARG A 1 96 ? -7.814 -6.043 8.831 1.00 94.25 96 ARG A N 1
ATOM 806 C CA . ARG A 1 96 ? -7.809 -6.963 9.981 1.00 94.25 96 ARG A CA 1
ATOM 807 C C . ARG A 1 96 ? -7.193 -6.357 11.242 1.00 94.25 96 ARG A C 1
ATOM 809 O O . ARG A 1 96 ? -7.580 -6.706 12.357 1.00 94.25 96 ARG A O 1
ATOM 816 N N . SER A 1 97 ? -6.155 -5.541 11.106 1.00 94.00 97 SER A N 1
ATOM 817 C CA . SER A 1 97 ? -5.475 -4.937 12.253 1.00 94.00 97 SER A CA 1
ATOM 818 C C . SER A 1 97 ? -4.938 -3.563 11.895 1.00 94.00 97 SER A C 1
ATOM 820 O O . SER A 1 97 ? -4.208 -3.414 10.915 1.00 94.00 97 SER A O 1
ATOM 822 N N . VAL A 1 98 ? -5.285 -2.582 12.721 1.00 94.19 98 VAL A N 1
ATOM 823 C CA . VAL A 1 98 ? -4.810 -1.203 12.630 1.00 94.19 98 VAL A CA 1
ATOM 824 C C . VAL A 1 98 ? -4.168 -0.849 13.960 1.00 94.19 98 VAL A C 1
ATOM 826 O O . VAL A 1 98 ? -4.731 -1.122 15.022 1.00 94.19 98 VAL A O 1
ATOM 829 N N . TRP A 1 99 ? -2.969 -0.287 13.900 1.00 94.94 99 TRP A N 1
ATOM 830 C CA . TRP A 1 99 ? -2.296 0.287 15.049 1.00 94.94 99 TRP A CA 1
ATOM 831 C C . TRP A 1 99 ? -1.833 1.690 14.694 1.00 94.94 99 TRP A C 1
ATOM 833 O O . TRP A 1 99 ? -1.064 1.856 13.746 1.00 94.94 99 TRP A O 1
ATOM 843 N N . THR A 1 100 ? -2.262 2.660 15.494 1.00 93.44 100 THR A N 1
ATOM 844 C CA . THR A 1 100 ? -1.845 4.055 15.371 1.00 93.44 100 THR A CA 1
ATOM 845 C C . THR A 1 100 ? -1.393 4.552 16.741 1.00 93.44 100 THR A C 1
ATOM 847 O O . THR A 1 100 ? -2.145 4.427 17.709 1.00 93.44 100 THR A O 1
ATOM 850 N N . GLN A 1 101 ? -0.154 5.048 16.857 1.00 94.50 101 GLN A N 1
ATOM 851 C CA . GLN A 1 101 ? 0.382 5.487 18.155 1.00 94.50 101 GLN A CA 1
ATOM 852 C C . GLN A 1 101 ? -0.199 6.836 18.570 1.00 94.50 101 GLN A C 1
ATOM 854 O O . GLN A 1 101 ? -0.695 6.988 19.685 1.00 94.50 101 GLN A O 1
ATOM 859 N N . GLU A 1 102 ? -0.121 7.812 17.671 1.00 94.12 102 GLU A N 1
ATOM 860 C CA . GLU A 1 102 ? -0.569 9.177 17.901 1.00 94.12 102 GLU A CA 1
ATOM 861 C C . GLU A 1 102 ? -1.429 9.629 16.726 1.00 94.12 102 GLU A C 1
ATOM 863 O O . GLU A 1 102 ? -1.016 9.584 15.565 1.00 94.12 102 GLU A O 1
ATOM 868 N N . MET A 1 103 ? -2.647 10.074 17.032 1.00 91.62 103 MET A N 1
ATOM 869 C CA . MET A 1 103 ? -3.560 10.623 16.043 1.00 91.62 103 MET A CA 1
ATOM 870 C C . MET A 1 103 ? -4.141 11.939 16.544 1.00 91.62 103 MET A C 1
ATOM 872 O O . MET A 1 103 ? -4.773 11.999 17.597 1.00 91.62 103 MET A O 1
ATOM 876 N N . TYR A 1 104 ? -3.959 12.991 15.752 1.00 90.31 104 TYR A N 1
ATOM 877 C CA . TYR A 1 104 ? -4.362 14.353 16.109 1.00 90.31 104 TYR A CA 1
ATOM 878 C C . TYR A 1 104 ? -5.704 14.774 15.497 1.00 90.31 104 TYR A C 1
ATOM 880 O O . TYR A 1 104 ? -6.083 15.944 15.547 1.00 90.31 104 TYR A O 1
ATOM 888 N N . THR A 1 105 ? -6.417 13.834 14.878 1.00 83.75 105 THR A N 1
ATOM 889 C CA . THR A 1 105 ? -7.564 14.111 14.009 1.00 83.75 105 THR A CA 1
ATOM 890 C C . THR A 1 105 ? -8.575 12.948 14.009 1.00 83.75 105 THR A C 1
ATOM 892 O O . THR A 1 105 ? -9.096 12.610 15.067 1.00 83.75 105 THR A O 1
ATOM 895 N N . HIS A 1 106 ? -8.927 12.364 12.853 1.00 87.31 106 HIS A N 1
ATOM 896 C CA . HIS A 1 106 ? -10.010 11.386 12.719 1.00 87.31 106 HIS A CA 1
ATOM 897 C C . HIS A 1 106 ? -9.556 10.070 12.079 1.00 87.31 106 HIS A C 1
ATOM 899 O O . HIS A 1 106 ? -8.987 10.065 10.984 1.00 87.31 106 HIS A O 1
ATOM 905 N N . GLU A 1 107 ? -9.974 8.966 12.694 1.00 89.81 107 GLU A N 1
ATOM 906 C CA . GLU A 1 107 ? -9.888 7.607 12.159 1.00 89.81 107 GLU A CA 1
ATOM 907 C C . GLU A 1 107 ? -11.272 7.109 11.739 1.00 89.81 107 GLU A C 1
ATOM 909 O O . GLU A 1 107 ? -12.280 7.380 12.403 1.00 89.81 107 GLU A O 1
ATOM 914 N N . LYS A 1 108 ? -11.338 6.339 10.651 1.00 92.75 108 LYS A N 1
ATOM 915 C CA . LYS A 1 108 ? -12.516 5.531 10.334 1.00 92.75 108 LYS A CA 1
ATOM 916 C C . LYS A 1 108 ? -12.121 4.138 9.858 1.00 92.75 108 LYS A C 1
ATOM 918 O O . LYS A 1 108 ? -11.675 3.984 8.722 1.00 92.75 108 LYS A O 1
ATOM 923 N N . CYS A 1 109 ? -12.410 3.140 10.684 1.00 88.25 109 CYS A N 1
ATOM 924 C CA . CYS A 1 109 ? -12.288 1.724 10.353 1.00 88.25 109 CYS A CA 1
ATOM 925 C C . CYS A 1 109 ? -13.674 1.123 10.081 1.00 88.25 109 CYS A C 1
ATOM 927 O O . CYS A 1 109 ? -14.594 1.293 10.883 1.00 88.25 109 CYS A O 1
ATOM 929 N N . LEU A 1 110 ? -13.840 0.474 8.927 1.00 91.25 110 LEU A N 1
ATOM 930 C CA . LEU A 1 110 ? -15.009 -0.341 8.600 1.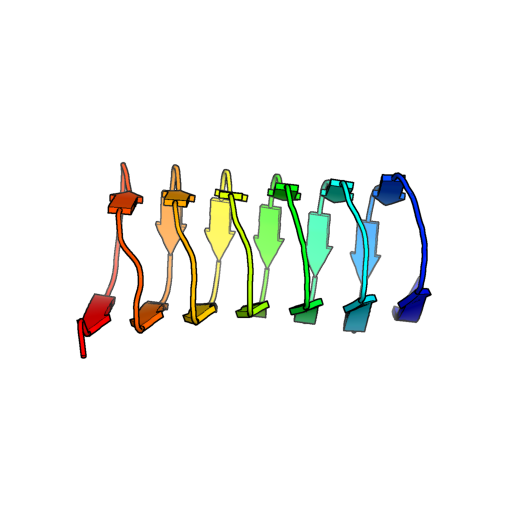00 91.25 110 LEU A CA 1
ATOM 931 C C . LEU A 1 110 ? -14.550 -1.775 8.351 1.00 91.25 110 LEU A C 1
ATOM 933 O O . LEU A 1 110 ? -13.615 -1.990 7.586 1.00 91.25 110 LEU A O 1
ATOM 937 N N . ASP A 1 111 ? -15.230 -2.715 8.987 1.00 78.44 111 ASP A N 1
ATOM 938 C CA . ASP A 1 111 ? -15.084 -4.151 8.760 1.00 78.44 111 ASP A CA 1
ATOM 939 C C . ASP A 1 111 ? -16.373 -4.614 8.065 1.00 78.44 111 ASP A C 1
ATOM 941 O O . ASP A 1 111 ? -17.461 -4.241 8.532 1.00 78.44 111 ASP A O 1
ATOM 945 N N . THR A 1 112 ? -16.270 -5.312 6.930 1.00 58.84 112 THR A N 1
ATOM 946 C CA . THR A 1 112 ? -17.424 -5.806 6.154 1.00 58.84 112 THR A CA 1
ATOM 947 C C . THR A 1 112 ? -17.466 -7.325 6.078 1.00 58.84 112 THR A C 1
ATOM 949 O O . THR A 1 112 ? -16.398 -7.968 5.999 1.00 58.84 112 THR A O 1
#

Foldseek 3Di:
DADEAEAECEAEAEEEEAHEEYEYECYAYYEYEEYRYEYEYECYAYYEYAEYDEEYEYENYAEAEYAEYDEEYEYECYAEYEYAEYDYEYEYECYNYYYYNYYPDDYHYYHD

Sequence (112 aa):
MYGHEKCMDMRDVWTREVFGHKKCMDTRGVWTREVFGHKKCMDMRDVWTEEVFGHKRCMDTRSVWTQEVYGHEKCLDTISVWIREMYGHEKCIDTRSVWTQEMYTHEKCLDT

pLDDT: mean 93.8, std 7.61, range [44.12, 98.25]

Secondary structure (DSSP, 8-state):
-EEEEEEES-SEEEEEEEEEEEEEEEEEEEEEEEEEEEEEEEEEEEEEEEEE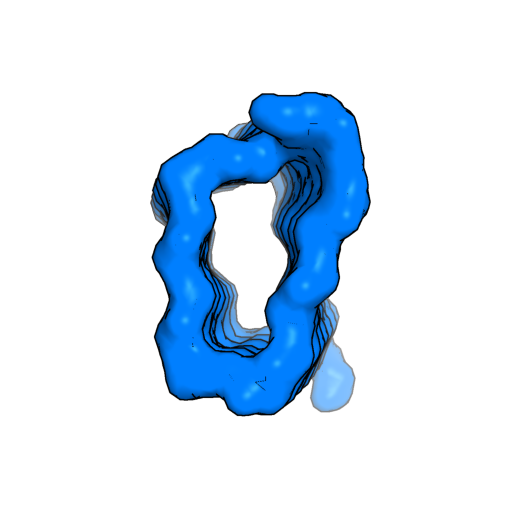EEEEEEEEEEEEEEEEEEEEEEEEEEEEEEEEEEEEEEEEEEES-EEEEEESSEEEEE--